Protein AF-A0A1Q9BVG7-F1 (afdb_monomer_lite)

Foldseek 3Di:
DPPLPPAALVRQLVCLVPDVVLVPPPDPPPPDDPCVVVPVSVVSSVVSNVVSCCSHVPPVAPQQKWFQFPPPGTDGPVPDDPPTHTDDIDD

Structure (mmCIF, N/CA/C/O backbone):
data_AF-A0A1Q9BVG7-F1
#
_entry.id   AF-A0A1Q9BVG7-F1
#
loop_
_atom_site.group_PDB
_atom_site.id
_atom_site.type_symbol
_atom_site.label_atom_id
_atom_site.label_alt_id
_atom_site.label_comp_id
_atom_site.label_asym_id
_atom_site.label_entity_id
_atom_site.label_seq_id
_atom_site.pdbx_PDB_ins_code
_atom_site.Cartn_x
_atom_site.Cartn_y
_atom_site.Cartn_z
_atom_site.occupancy
_atom_site.B_iso_or_equiv
_atom_site.auth_seq_id
_atom_site.auth_comp_id
_atom_site.auth_asym_id
_atom_site.auth_atom_id
_atom_site.pdbx_PDB_model_num
ATOM 1 N N . MET A 1 1 ? 9.190 -8.308 11.185 1.00 29.73 1 MET A N 1
ATOM 2 C CA . MET A 1 1 ? 10.018 -7.159 10.772 1.00 29.73 1 MET A CA 1
ATOM 3 C C . MET A 1 1 ? 9.760 -6.954 9.296 1.00 29.73 1 MET A C 1
ATOM 5 O O . MET A 1 1 ? 10.282 -7.719 8.501 1.00 29.73 1 MET A O 1
ATOM 9 N N . LEU A 1 2 ? 8.876 -6.022 8.948 1.00 40.72 2 LEU A N 1
ATOM 10 C CA . LEU A 1 2 ? 8.761 -5.543 7.574 1.00 40.72 2 LEU A CA 1
ATOM 11 C C . LEU A 1 2 ? 9.759 -4.393 7.466 1.00 40.72 2 LEU A C 1
ATOM 13 O O . LEU A 1 2 ? 9.686 -3.445 8.249 1.00 40.72 2 LEU A O 1
ATOM 17 N N . LEU A 1 3 ? 10.748 -4.538 6.587 1.00 38.69 3 LEU A N 1
ATOM 18 C CA . LEU A 1 3 ? 11.653 -3.460 6.204 1.00 38.69 3 LEU A CA 1
ATOM 19 C C . LEU A 1 3 ? 10.834 -2.476 5.364 1.00 38.69 3 LEU A C 1
ATOM 21 O O . LEU A 1 3 ? 10.908 -2.500 4.145 1.00 38.69 3 LEU A O 1
ATOM 25 N N . GLY A 1 4 ? 9.997 -1.670 6.019 1.00 42.72 4 GLY A N 1
ATOM 26 C CA . GLY A 1 4 ? 9.350 -0.536 5.374 1.00 42.72 4 GLY A CA 1
ATOM 27 C C . GLY A 1 4 ? 10.445 0.447 5.000 1.00 42.72 4 GLY A C 1
ATOM 28 O O . GLY A 1 4 ? 10.987 1.132 5.871 1.00 42.72 4 GLY A O 1
ATOM 29 N N . SER A 1 5 ? 10.832 0.456 3.729 1.00 51.84 5 SER A N 1
ATOM 30 C CA . SER A 1 5 ? 11.691 1.493 3.180 1.00 51.84 5 SER A CA 1
ATOM 31 C C . SER A 1 5 ? 11.046 2.839 3.494 1.00 51.84 5 SER A C 1
ATOM 33 O O . SER A 1 5 ? 9.920 3.101 3.088 1.00 51.84 5 SER A O 1
ATOM 35 N N . THR A 1 6 ? 11.752 3.714 4.209 1.00 55.88 6 THR A N 1
ATOM 36 C CA . THR A 1 6 ? 11.341 5.110 4.466 1.00 55.88 6 THR A CA 1
ATOM 37 C C . THR A 1 6 ? 11.393 5.983 3.203 1.00 55.88 6 THR A C 1
ATOM 39 O O . THR A 1 6 ? 11.514 7.203 3.282 1.00 55.88 6 THR A O 1
ATOM 42 N N . GLU A 1 7 ? 11.410 5.351 2.038 1.00 65.69 7 GLU A N 1
ATOM 43 C CA . GLU A 1 7 ? 11.480 5.959 0.721 1.00 65.69 7 GLU A CA 1
ATOM 44 C C . GLU A 1 7 ? 10.062 6.382 0.303 1.00 65.69 7 GLU A C 1
ATOM 46 O O . GLU A 1 7 ? 9.093 5.773 0.740 1.00 65.69 7 GLU A O 1
ATOM 51 N N . SER A 1 8 ? 9.908 7.456 -0.473 1.00 75.94 8 SER A N 1
ATOM 52 C CA . SER A 1 8 ? 8.610 7.835 -1.052 1.00 75.94 8 SER A CA 1
ATOM 53 C C . SER A 1 8 ? 8.362 7.081 -2.360 1.00 75.94 8 SER A C 1
ATOM 55 O O . SER A 1 8 ? 9.307 6.606 -2.986 1.00 75.94 8 SER A O 1
ATOM 57 N N . TYR A 1 9 ? 7.110 7.039 -2.824 1.00 75.75 9 TYR A N 1
ATOM 58 C CA . TYR A 1 9 ? 6.760 6.465 -4.129 1.00 75.75 9 TYR A CA 1
ATOM 59 C C . TYR A 1 9 ? 7.631 7.011 -5.275 1.00 75.75 9 TYR A C 1
ATOM 61 O O . TYR A 1 9 ? 8.219 6.246 -6.039 1.00 75.75 9 TYR A O 1
ATOM 69 N N . ASP A 1 10 ? 7.797 8.336 -5.343 1.00 78.56 10 ASP A N 1
ATOM 70 C CA . ASP A 1 10 ? 8.625 8.981 -6.369 1.00 78.56 10 ASP A CA 1
ATOM 71 C C . ASP A 1 10 ? 10.103 8.587 -6.268 1.00 78.56 10 ASP A C 1
ATOM 73 O O . ASP A 1 10 ? 10.777 8.429 -7.287 1.00 78.56 10 ASP A O 1
ATOM 77 N N . ALA A 1 11 ? 10.612 8.412 -5.046 1.00 79.56 11 ALA A N 1
ATOM 78 C CA . ALA A 1 11 ? 11.978 7.959 -4.834 1.00 79.56 11 ALA A CA 1
ATOM 79 C C . ALA A 1 11 ? 12.139 6.487 -5.256 1.00 79.56 11 ALA A C 1
ATOM 81 O O . ALA A 1 11 ? 13.078 6.185 -5.987 1.00 79.56 11 ALA A O 1
ATOM 82 N N . CYS A 1 12 ? 11.160 5.624 -4.963 1.00 80.56 12 CYS A N 1
ATOM 83 C CA . CYS A 1 12 ? 11.140 4.234 -5.428 1.00 80.56 12 CYS A CA 1
ATOM 84 C C . CYS A 1 12 ? 11.169 4.144 -6.962 1.00 80.56 12 CYS A C 1
ATOM 86 O O . CYS A 1 12 ? 11.995 3.431 -7.536 1.00 80.56 12 CYS A O 1
ATOM 88 N N . LEU A 1 13 ? 10.339 4.935 -7.654 1.00 82.88 13 LEU A N 1
ATOM 89 C CA . LEU A 1 13 ? 10.358 4.998 -9.119 1.00 82.88 13 LEU A CA 1
ATOM 90 C C . LEU A 1 13 ? 11.701 5.491 -9.667 1.00 82.88 13 LEU A C 1
ATOM 92 O O . LEU A 1 13 ? 12.159 5.023 -10.715 1.00 82.88 13 LEU A O 1
ATOM 96 N N . GLN A 1 14 ? 12.340 6.439 -8.984 1.00 83.25 14 GLN A N 1
ATOM 97 C CA . GLN A 1 14 ? 13.652 6.934 -9.380 1.00 83.25 14 GLN A CA 1
ATOM 98 C C . GLN A 1 14 ? 14.734 5.862 -9.182 1.00 83.25 14 GLN A C 1
ATOM 100 O O . GLN A 1 14 ? 15.527 5.624 -10.092 1.00 83.25 14 GLN A O 1
ATOM 105 N N . SER A 1 15 ? 14.693 5.130 -8.069 1.00 83.38 15 SER A N 1
ATOM 106 C CA . SER A 1 15 ? 15.547 3.971 -7.799 1.00 83.38 15 SER A CA 1
ATOM 107 C C . SER A 1 15 ? 15.387 2.879 -8.869 1.00 83.38 15 SER A C 1
ATOM 109 O O . SER A 1 15 ? 16.385 2.335 -9.348 1.00 83.38 15 SER A O 1
ATOM 111 N N . CYS A 1 16 ? 14.164 2.628 -9.356 1.00 81.62 16 CYS A N 1
ATOM 112 C CA . CYS A 1 16 ? 13.920 1.735 -10.495 1.00 81.62 16 CYS A CA 1
ATOM 113 C C . CYS A 1 16 ? 14.594 2.213 -11.793 1.00 81.62 16 CYS A C 1
ATOM 115 O O . CYS A 1 16 ? 15.142 1.409 -12.547 1.00 81.62 16 CYS A O 1
ATOM 117 N N . ARG A 1 17 ? 14.576 3.521 -12.074 1.00 80.81 17 ARG A N 1
ATOM 118 C CA . ARG A 1 17 ? 15.199 4.096 -13.282 1.00 80.81 17 ARG A CA 1
ATOM 119 C C . ARG A 1 17 ? 16.718 4.106 -13.211 1.00 80.81 17 ARG A C 1
ATOM 121 O O . ARG A 1 17 ? 17.385 3.969 -14.239 1.00 80.81 17 ARG A O 1
ATOM 128 N N . ASP A 1 18 ? 17.265 4.289 -12.019 1.00 82.69 18 ASP A N 1
ATOM 129 C CA . ASP A 1 18 ? 18.701 4.437 -11.818 1.00 82.69 18 ASP A CA 1
ATOM 130 C C . ASP A 1 18 ? 19.403 3.097 -11.589 1.00 82.69 18 ASP A C 1
ATOM 132 O O . ASP A 1 18 ? 20.611 3.013 -11.820 1.00 82.69 18 ASP A O 1
ATOM 136 N N . SER A 1 19 ? 18.656 2.037 -11.259 1.00 77.50 19 SER A N 1
ATOM 137 C CA . SER A 1 19 ? 19.203 0.700 -11.035 1.00 77.50 19 SER A CA 1
ATOM 138 C C . SER A 1 19 ? 19.900 0.138 -12.286 1.00 77.50 19 SER A C 1
ATOM 140 O O . SER A 1 19 ? 19.248 -0.140 -13.300 1.00 77.50 19 SER A O 1
ATOM 142 N N . PRO A 1 20 ? 21.231 -0.066 -12.244 1.00 72.69 20 PRO A N 1
ATOM 143 C CA . PRO A 1 20 ? 21.978 -0.624 -13.368 1.00 72.69 20 PRO A CA 1
ATOM 144 C C . PRO A 1 20 ? 21.635 -2.099 -13.609 1.00 72.69 20 PRO A C 1
ATOM 146 O O . PRO A 1 20 ? 21.700 -2.567 -14.744 1.00 72.69 20 PRO A O 1
ATOM 149 N N . GLU A 1 21 ? 21.195 -2.820 -12.576 1.00 68.50 21 GLU A N 1
ATOM 150 C CA . GLU A 1 21 ? 20.817 -4.232 -12.685 1.00 68.50 21 GLU A CA 1
ATOM 151 C C . GLU A 1 21 ? 19.542 -4.449 -13.506 1.00 68.50 21 GLU A C 1
ATOM 153 O O . GLU A 1 21 ? 19.357 -5.524 -14.067 1.00 68.50 21 GLU A O 1
ATOM 158 N N . LEU A 1 22 ? 18.682 -3.432 -13.626 1.00 67.50 22 LEU A N 1
ATOM 159 C CA . LEU A 1 22 ? 17.476 -3.485 -14.461 1.00 67.50 22 LEU A CA 1
ATOM 160 C C . LEU A 1 22 ? 17.752 -3.106 -15.924 1.00 67.50 22 LEU A C 1
ATOM 162 O O . LEU A 1 22 ? 16.949 -3.430 -16.799 1.00 67.50 22 LEU A O 1
ATOM 166 N N . LYS A 1 23 ? 18.886 -2.443 -16.191 1.00 64.31 23 LYS A N 1
ATOM 167 C CA . LYS A 1 23 ? 19.295 -1.980 -17.527 1.00 64.31 23 LYS A CA 1
ATOM 168 C C . LYS A 1 23 ? 20.004 -3.057 -18.340 1.00 64.31 23 LYS A C 1
ATOM 170 O O . LYS A 1 23 ? 19.894 -3.054 -19.559 1.00 64.31 23 LYS A O 1
ATOM 175 N N . ASP A 1 24 ? 20.703 -3.978 -17.677 1.00 58.88 24 ASP A N 1
ATOM 176 C CA . ASP A 1 24 ? 21.639 -4.893 -18.348 1.00 58.88 24 ASP A CA 1
ATOM 177 C C . ASP A 1 24 ? 21.280 -6.384 -18.212 1.00 58.88 24 ASP A C 1
ATOM 179 O O . ASP A 1 24 ? 22.104 -7.280 -18.408 1.00 58.88 24 ASP A O 1
ATOM 183 N N . GLN A 1 25 ? 20.018 -6.693 -17.909 1.00 53.81 25 GLN A N 1
ATOM 184 C CA . GLN A 1 25 ? 19.542 -8.077 -17.877 1.00 53.81 25 GLN A CA 1
ATOM 185 C C . GLN A 1 25 ? 19.046 -8.540 -19.251 1.00 53.81 25 GLN A C 1
ATOM 187 O O . GLN A 1 25 ? 17.884 -8.874 -19.457 1.00 53.81 25 GLN A O 1
ATOM 192 N N . ASN A 1 26 ? 19.997 -8.654 -20.182 1.00 51.03 26 ASN A N 1
ATOM 193 C CA . ASN A 1 26 ? 19.929 -9.651 -21.259 1.00 51.03 26 ASN A CA 1
ATOM 194 C C . ASN A 1 26 ? 20.256 -11.070 -20.746 1.00 51.03 26 ASN A C 1
ATOM 196 O O . ASN A 1 26 ? 20.287 -12.029 -21.517 1.00 51.03 26 ASN A O 1
ATOM 200 N N . GLN A 1 27 ? 20.526 -11.221 -19.446 1.00 48.22 27 GLN A N 1
ATOM 201 C CA . GLN A 1 27 ? 20.691 -12.517 -18.812 1.00 48.22 27 GLN A CA 1
ATOM 202 C C . GLN A 1 27 ? 19.354 -13.010 -18.281 1.00 48.22 27 GLN A C 1
ATOM 204 O O . GLN A 1 27 ? 18.713 -12.364 -17.459 1.00 48.22 27 GLN A O 1
ATOM 209 N N . ALA A 1 28 ? 18.973 -14.191 -18.755 1.00 47.94 28 ALA A N 1
ATOM 210 C CA . ALA A 1 28 ? 17.902 -15.013 -18.224 1.00 47.94 28 ALA A CA 1
ATOM 211 C C . ALA A 1 28 ?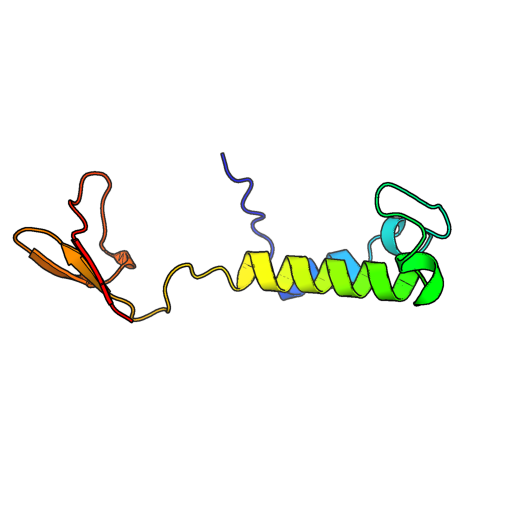 18.158 -15.352 -16.739 1.00 47.94 28 ALA A C 1
ATOM 213 O O . ALA A 1 28 ? 18.622 -16.440 -16.408 1.00 47.94 28 ALA A O 1
ATOM 214 N N . GLY A 1 29 ? 17.891 -14.412 -15.836 1.00 46.84 29 GLY A N 1
ATOM 215 C CA . GLY A 1 29 ? 17.853 -14.633 -14.396 1.00 46.84 29 GLY A CA 1
ATOM 216 C C . GLY A 1 29 ? 16.436 -14.994 -13.962 1.00 46.84 29 GLY A C 1
ATOM 217 O O . GLY A 1 29 ? 15.507 -14.298 -14.347 1.00 46.84 29 GLY A O 1
ATOM 218 N N . ALA A 1 30 ? 16.305 -16.083 -13.191 1.00 48.62 30 ALA A N 1
ATOM 219 C CA . ALA A 1 30 ? 15.171 -16.606 -12.395 1.00 48.62 30 ALA A CA 1
ATOM 220 C C . ALA A 1 30 ? 13.731 -16.656 -12.975 1.00 48.62 30 ALA A C 1
ATOM 222 O O . ALA A 1 30 ? 12.980 -17.552 -12.600 1.00 48.62 30 ALA A O 1
ATOM 223 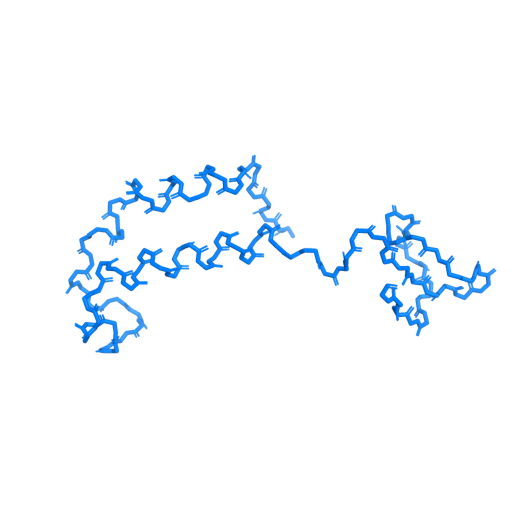N N . TRP A 1 31 ? 13.340 -15.769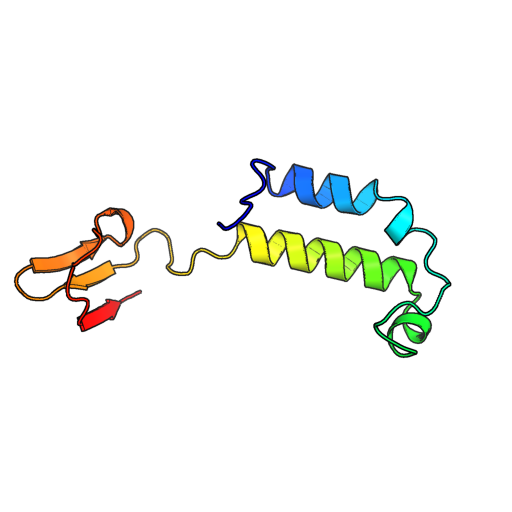 -13.888 1.00 49.09 31 TRP A N 1
ATOM 224 C CA . TRP A 1 31 ? 11.956 -15.523 -14.314 1.00 49.09 31 TRP A CA 1
ATOM 225 C C . TRP A 1 31 ? 11.670 -15.869 -15.782 1.00 49.09 31 TRP A C 1
ATOM 227 O O . TRP A 1 31 ? 10.540 -15.745 -16.241 1.00 49.09 31 TRP A O 1
ATOM 237 N N . GLY A 1 32 ? 12.660 -16.432 -16.482 1.00 46.25 32 GLY A N 1
ATOM 238 C CA . GLY A 1 32 ? 12.457 -17.225 -17.693 1.00 46.25 32 GLY A CA 1
ATOM 239 C C . GLY A 1 32 ? 12.080 -16.451 -18.964 1.00 46.25 32 GLY A C 1
ATOM 240 O O . GLY A 1 32 ? 11.607 -15.324 -18.953 1.00 46.25 32 GLY A O 1
ATOM 241 N N . VAL A 1 33 ? 12.307 -17.132 -20.087 1.00 50.41 33 VAL A N 1
ATOM 242 C CA . VAL A 1 33 ? 12.037 -16.835 -21.513 1.00 50.41 33 VAL A CA 1
ATOM 243 C C . VAL A 1 33 ? 10.852 -15.924 -21.901 1.00 50.41 33 VAL A C 1
ATOM 245 O O . VAL A 1 33 ? 10.836 -15.448 -23.034 1.00 50.41 33 VAL A O 1
ATOM 248 N N . ALA A 1 34 ? 9.887 -15.652 -21.021 1.00 50.88 34 ALA A N 1
ATOM 249 C CA . ALA A 1 34 ? 8.764 -14.751 -21.287 1.00 50.88 34 ALA A CA 1
ATOM 250 C C . ALA A 1 34 ? 9.191 -13.270 -21.374 1.00 50.88 34 ALA A C 1
ATOM 252 O O . ALA A 1 34 ? 8.714 -12.550 -22.250 1.00 50.88 34 ALA A O 1
ATOM 253 N N . ASP A 1 35 ? 10.139 -12.830 -20.539 1.00 49.03 35 ASP A N 1
ATOM 254 C CA . ASP A 1 35 ? 10.596 -11.428 -20.511 1.00 49.03 35 ASP A CA 1
ATOM 255 C C . ASP A 1 35 ? 11.496 -11.056 -21.696 1.00 49.03 35 ASP A C 1
ATOM 257 O O . ASP A 1 35 ? 11.527 -9.907 -22.140 1.00 49.03 35 ASP A O 1
ATOM 261 N N . ALA A 1 36 ? 12.169 -12.042 -22.293 1.00 50.28 36 ALA A N 1
ATOM 262 C CA . ALA A 1 36 ? 12.983 -11.838 -23.488 1.00 50.28 36 ALA A CA 1
ATOM 263 C C . ALA A 1 36 ? 12.139 -11.456 -24.723 1.00 50.28 36 ALA A C 1
ATOM 265 O O . ALA A 1 36 ? 12.622 -10.737 -25.597 1.00 50.28 36 ALA A O 1
ATOM 266 N N . ALA A 1 37 ? 10.873 -11.888 -24.790 1.00 53.00 37 ALA A N 1
ATOM 267 C CA . ALA A 1 37 ? 9.982 -11.614 -25.920 1.00 53.00 37 ALA A CA 1
ATOM 268 C C . ALA A 1 37 ? 9.409 -10.182 -25.924 1.00 53.00 37 ALA A C 1
ATOM 270 O O . ALA A 1 37 ? 8.979 -9.700 -26.970 1.00 53.00 37 ALA A O 1
ATOM 271 N N . LEU A 1 38 ? 9.421 -9.493 -24.777 1.00 54.56 38 LEU A N 1
ATOM 272 C CA . LEU A 1 38 ? 8.862 -8.144 -24.603 1.00 54.56 38 LEU A CA 1
ATOM 273 C C . LEU A 1 38 ? 9.932 -7.034 -24.583 1.00 54.56 38 LEU A C 1
ATOM 275 O O . LEU A 1 38 ? 9.598 -5.854 -24.473 1.00 54.56 38 LEU A O 1
ATOM 279 N N . GLY A 1 39 ? 11.212 -7.398 -24.731 1.00 55.78 39 GLY A N 1
ATOM 280 C CA . GLY A 1 39 ? 12.349 -6.500 -24.532 1.00 55.78 39 GLY A CA 1
ATOM 281 C C . GLY A 1 39 ? 12.653 -6.364 -23.041 1.00 55.78 39 GLY A C 1
ATOM 282 O O . GLY A 1 39 ? 12.126 -5.468 -22.384 1.00 55.78 39 GLY A O 1
ATOM 283 N N . GLY A 1 40 ? 13.487 -7.272 -22.521 1.00 63.16 40 GLY A N 1
ATOM 284 C CA . GLY A 1 40 ? 13.688 -7.525 -21.085 1.00 63.16 40 GLY A CA 1
ATOM 285 C C . GLY A 1 40 ? 13.922 -6.285 -20.219 1.00 63.16 40 GLY A C 1
ATOM 286 O O . GLY A 1 40 ? 13.377 -6.202 -19.125 1.00 63.16 40 GLY A O 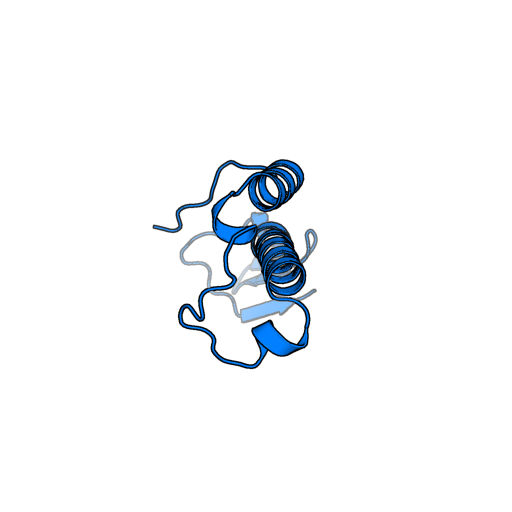1
ATOM 287 N N . GLU A 1 41 ? 14.619 -5.269 -20.728 1.00 66.50 41 GLU A N 1
ATOM 288 C CA . GLU A 1 41 ? 14.810 -3.992 -20.025 1.00 66.50 41 GLU A CA 1
ATOM 289 C C . GLU A 1 41 ? 13.480 -3.284 -19.700 1.00 66.50 41 GLU A C 1
ATOM 291 O O . GLU A 1 41 ? 13.254 -2.860 -18.567 1.00 66.50 41 GLU A O 1
ATOM 296 N N . ARG A 1 42 ? 12.560 -3.181 -20.670 1.00 68.50 42 ARG A N 1
ATOM 297 C CA . ARG A 1 42 ? 11.262 -2.517 -20.460 1.00 68.50 42 ARG A CA 1
ATOM 298 C C . ARG A 1 42 ? 10.358 -3.319 -19.536 1.00 68.50 42 ARG A C 1
ATOM 300 O O . ARG A 1 42 ? 9.656 -2.726 -18.724 1.00 68.50 42 ARG A O 1
ATOM 307 N N . ALA A 1 43 ? 10.385 -4.645 -19.652 1.00 69.88 43 ALA A N 1
ATOM 308 C CA . ALA A 1 43 ? 9.614 -5.529 -18.784 1.00 69.88 43 ALA A CA 1
ATOM 309 C C . ALA A 1 43 ? 10.096 -5.444 -17.325 1.00 69.88 43 ALA A C 1
ATOM 311 O O . ALA A 1 43 ? 9.284 -5.323 -16.409 1.00 69.88 43 ALA A O 1
ATOM 312 N N . ASN A 1 44 ? 11.412 -5.408 -17.110 1.00 72.25 44 ASN A N 1
ATOM 313 C CA . ASN A 1 44 ? 12.010 -5.276 -15.783 1.00 72.25 44 ASN A CA 1
ATOM 314 C C . ASN A 1 44 ? 11.726 -3.907 -15.150 1.00 72.25 44 ASN A C 1
ATOM 316 O O . ASN A 1 44 ? 11.401 -3.834 -13.966 1.00 72.25 44 ASN A O 1
ATOM 320 N N . GLN A 1 45 ? 11.778 -2.828 -15.936 1.00 74.56 45 GLN A N 1
ATOM 321 C CA . GLN A 1 45 ? 11.386 -1.498 -15.459 1.00 74.56 45 GLN A CA 1
ATOM 322 C C . GLN A 1 45 ? 9.895 -1.426 -15.109 1.00 74.56 45 GLN A C 1
ATOM 324 O O . GLN A 1 45 ? 9.547 -0.873 -14.068 1.00 74.56 45 GLN A O 1
ATOM 329 N N . ALA A 1 46 ? 9.022 -2.010 -15.936 1.00 77.25 46 ALA A N 1
ATOM 330 C CA . ALA A 1 46 ? 7.584 -2.040 -15.676 1.00 77.25 46 ALA A CA 1
ATOM 331 C C . ALA A 1 46 ? 7.249 -2.793 -14.378 1.00 77.25 46 ALA A C 1
ATOM 333 O O . ALA A 1 46 ? 6.469 -2.30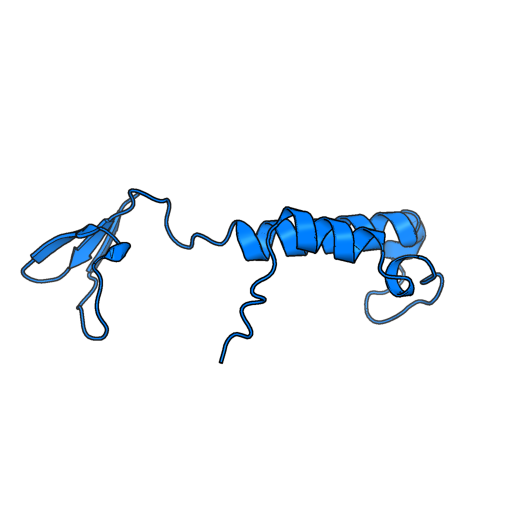1 -13.572 1.00 77.25 46 ALA A O 1
ATOM 334 N N . ARG A 1 47 ? 7.899 -3.934 -14.126 1.00 77.38 47 ARG A N 1
ATOM 335 C CA . ARG A 1 47 ? 7.720 -4.695 -12.878 1.00 77.38 47 ARG A CA 1
ATOM 336 C C . ARG A 1 47 ? 8.252 -3.971 -11.647 1.00 77.38 47 ARG A C 1
ATOM 338 O O . ARG A 1 47 ? 7.663 -4.068 -10.578 1.00 77.38 47 ARG A O 1
ATOM 345 N N . CYS A 1 48 ? 9.358 -3.244 -11.783 1.00 80.06 48 CYS A N 1
ATOM 346 C CA . CYS A 1 48 ? 9.865 -2.420 -10.688 1.00 80.06 48 CYS A CA 1
ATOM 347 C C . CYS A 1 48 ? 8.879 -1.291 -10.344 1.00 80.06 48 CYS A C 1
ATOM 349 O O . CYS A 1 48 ? 8.632 -1.027 -9.172 1.00 80.06 48 CYS A O 1
ATOM 351 N N . ALA A 1 49 ? 8.252 -0.680 -11.354 1.00 80.62 49 ALA A N 1
ATOM 352 C CA . ALA A 1 49 ? 7.191 0.299 -11.134 1.00 80.62 49 ALA A CA 1
ATOM 353 C C . ALA A 1 49 ? 5.953 -0.323 -10.463 1.00 80.62 49 ALA A C 1
ATOM 355 O O . ALA A 1 49 ? 5.453 0.251 -9.504 1.00 80.62 49 ALA A O 1
ATOM 356 N N . GLU A 1 50 ? 5.523 -1.518 -10.883 1.00 78.75 50 GLU A N 1
ATOM 357 C CA . GLU A 1 50 ? 4.413 -2.262 -10.255 1.00 78.75 50 GLU A CA 1
ATOM 358 C C . GLU A 1 50 ? 4.705 -2.614 -8.784 1.00 78.75 50 GLU A C 1
ATOM 360 O O . GLU A 1 50 ? 3.816 -2.568 -7.933 1.00 78.75 50 GLU A O 1
ATOM 365 N N . PHE A 1 51 ? 5.965 -2.914 -8.452 1.00 81.81 51 PHE A N 1
ATOM 366 C CA . PHE A 1 51 ? 6.403 -3.082 -7.067 1.00 81.81 51 PHE A CA 1
ATOM 367 C C . PHE A 1 51 ? 6.269 -1.781 -6.266 1.00 81.81 51 PHE A C 1
ATOM 369 O O . PHE A 1 51 ? 5.735 -1.814 -5.160 1.00 81.81 51 PHE A O 1
ATOM 376 N N . CYS A 1 52 ? 6.697 -0.641 -6.818 1.00 76.88 52 CYS A N 1
ATOM 377 C CA . CYS A 1 52 ? 6.504 0.655 -6.166 1.00 76.88 52 CYS A CA 1
ATOM 378 C C . CYS A 1 52 ? 5.010 0.972 -5.995 1.00 76.88 52 CYS A C 1
ATOM 380 O O . CYS A 1 52 ? 4.590 1.386 -4.923 1.00 76.88 52 CYS A O 1
ATOM 382 N N . GLU A 1 53 ? 4.180 0.742 -7.010 1.00 75.00 53 GLU A N 1
ATOM 383 C CA . GLU A 1 53 ? 2.729 0.916 -6.880 1.00 75.00 53 GLU A CA 1
ATOM 384 C C . GLU A 1 53 ? 2.190 0.031 -5.755 1.00 75.00 53 GLU A C 1
ATOM 386 O O . GLU A 1 53 ? 1.552 0.529 -4.840 1.00 75.00 53 GLU A O 1
ATOM 391 N N . THR A 1 54 ? 2.558 -1.247 -5.712 1.00 70.31 54 THR A N 1
ATOM 392 C CA . THR A 1 54 ? 2.089 -2.167 -4.669 1.00 70.31 54 THR A CA 1
ATOM 393 C C . THR A 1 54 ? 2.553 -1.761 -3.264 1.00 70.31 54 THR A C 1
ATOM 395 O O . THR A 1 54 ? 1.736 -1.687 -2.352 1.00 70.31 54 THR A O 1
ATOM 398 N N . GLU A 1 55 ? 3.833 -1.458 -3.050 1.00 67.62 55 GLU A N 1
ATOM 399 C CA . GLU A 1 55 ? 4.350 -1.085 -1.720 1.00 67.62 55 GLU A CA 1
ATOM 400 C C . GLU A 1 55 ? 3.714 0.202 -1.170 1.00 67.62 55 GLU A C 1
ATOM 402 O O . GLU A 1 55 ? 3.513 0.325 0.040 1.00 67.62 55 GLU A O 1
ATOM 407 N N . PHE A 1 56 ? 3.355 1.150 -2.043 1.00 65.62 56 PHE A N 1
ATOM 408 C CA . PHE A 1 56 ? 2.797 2.444 -1.638 1.00 65.62 56 PHE A CA 1
ATOM 409 C C . PHE A 1 56 ? 1.264 2.535 -1.751 1.00 65.62 56 PHE A C 1
ATOM 411 O O . PHE A 1 56 ? 0.664 3.380 -1.085 1.00 65.62 56 PHE A O 1
ATOM 418 N N . GLU A 1 57 ? 0.614 1.661 -2.525 1.00 60.66 57 GLU A N 1
ATOM 419 C CA . GLU A 1 57 ? -0.849 1.556 -2.646 1.00 60.66 57 GLU A CA 1
ATOM 420 C C . GLU A 1 57 ? -1.469 0.498 -1.723 1.00 60.66 57 GLU A C 1
ATOM 422 O O . GLU A 1 57 ? -2.696 0.427 -1.623 1.00 60.66 57 GLU A O 1
ATOM 427 N N . LEU A 1 58 ? -0.672 -0.282 -0.978 1.00 52.66 58 LEU A N 1
ATOM 428 C CA . LEU A 1 58 ? -1.161 -1.208 0.055 1.00 52.66 58 LEU A CA 1
ATOM 429 C C . LEU A 1 58 ? -1.671 -0.476 1.313 1.00 52.66 58 LEU A C 1
ATOM 431 O O . LEU A 1 58 ? -1.345 -0.793 2.458 1.00 52.66 58 LEU A O 1
ATOM 435 N N . LEU A 1 59 ? -2.593 0.461 1.118 1.00 55.75 59 LEU A N 1
ATOM 436 C CA . LEU A 1 59 ? -3.672 0.663 2.062 1.00 55.75 59 LEU A CA 1
ATOM 437 C C . LEU A 1 59 ? -4.539 -0.602 2.009 1.00 55.75 59 LEU A C 1
ATOM 439 O O . LEU A 1 59 ? -5.490 -0.683 1.236 1.00 55.75 59 LEU A O 1
ATOM 443 N N . CYS A 1 60 ? -4.242 -1.593 2.862 1.00 64.44 60 CYS A N 1
ATOM 444 C CA . CYS A 1 60 ? -5.126 -2.753 3.075 1.00 64.44 60 CYS A CA 1
ATOM 445 C C . CYS A 1 60 ? -6.587 -2.329 3.337 1.00 64.44 60 CYS A C 1
ATOM 447 O O . CYS A 1 60 ? -7.504 -3.131 3.167 1.00 64.44 60 CYS A O 1
ATOM 449 N N . PHE A 1 61 ? -6.790 -1.070 3.748 1.00 63.56 61 PHE A N 1
ATOM 450 C CA . PHE A 1 61 ? -8.075 -0.417 3.918 1.00 63.56 61 PHE A CA 1
ATOM 451 C C . PHE A 1 61 ? -8.022 1.034 3.392 1.00 63.56 61 PHE A C 1
ATOM 453 O O . PHE A 1 61 ? -7.112 1.765 3.790 1.00 63.56 61 PHE A O 1
ATOM 460 N N . PRO A 1 62 ? -8.979 1.475 2.549 1.00 65.88 62 PRO A N 1
ATOM 461 C CA . PRO A 1 62 ? -9.139 2.877 2.151 1.00 65.88 62 PRO A CA 1
ATOM 462 C C . PRO A 1 62 ? -9.109 3.848 3.347 1.00 65.88 62 PRO A C 1
ATOM 464 O O . PRO A 1 62 ? -9.481 3.489 4.460 1.00 65.88 62 PRO A O 1
ATOM 467 N N . GLY A 1 63 ? -8.694 5.102 3.131 1.00 65.00 63 GLY A N 1
ATOM 468 C CA . GLY A 1 63 ? -8.404 6.052 4.222 1.00 65.00 63 GLY A CA 1
ATOM 469 C C . GLY A 1 63 ? -9.537 6.285 5.237 1.00 65.00 63 GLY A C 1
ATOM 470 O O . GLY A 1 63 ? -9.264 6.458 6.421 1.00 65.00 63 GLY A O 1
ATOM 471 N N . GLU A 1 64 ? -10.797 6.230 4.800 1.00 73.06 64 GLU A N 1
ATOM 472 C CA . GLU A 1 64 ? -11.981 6.399 5.664 1.00 73.06 64 GLU A CA 1
ATOM 473 C C . GLU A 1 64 ? -12.599 5.071 6.134 1.00 73.06 64 GLU A C 1
ATOM 475 O O . GLU A 1 64 ? -13.661 5.062 6.766 1.00 73.06 64 GLU A O 1
ATOM 480 N N . SER A 1 65 ? -11.953 3.943 5.837 1.00 78.00 65 SER A N 1
ATOM 481 C CA . SER A 1 65 ? -12.511 2.631 6.127 1.00 78.00 65 SER A CA 1
ATOM 482 C C . SER A 1 65 ? -12.630 2.359 7.615 1.00 78.00 65 SER A C 1
ATOM 484 O O . SER A 1 65 ? -11.843 2.812 8.459 1.00 78.00 65 SER A O 1
ATOM 486 N N . LYS A 1 66 ? -13.666 1.585 7.936 1.00 86.31 66 LYS A N 1
ATOM 487 C CA . LYS A 1 66 ? -14.0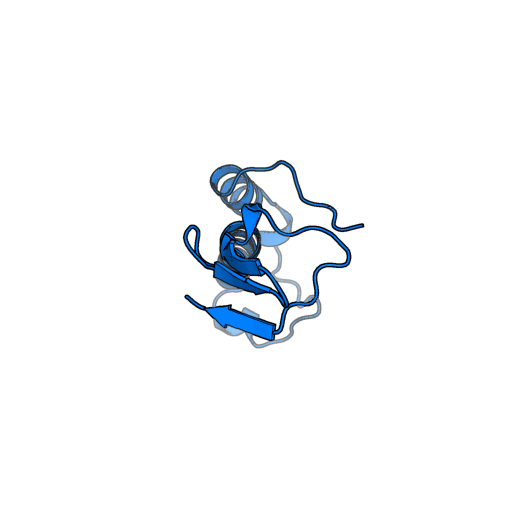58 1.278 9.306 1.00 86.31 66 LYS A CA 1
ATOM 488 C C . LYS A 1 66 ? -14.059 -0.219 9.544 1.00 86.31 66 LYS A C 1
ATOM 490 O O . LYS A 1 66 ? -14.311 -1.020 8.651 1.00 86.31 66 LYS A O 1
ATOM 495 N N . VAL A 1 67 ? -13.828 -0.603 10.789 1.00 86.50 67 VAL A N 1
ATOM 496 C CA . VAL A 1 67 ? -13.955 -1.986 11.245 1.00 86.50 67 VAL A CA 1
ATOM 497 C C . VAL A 1 67 ? -15.002 -2.033 12.341 1.00 86.50 67 VAL A C 1
ATOM 499 O O . VAL A 1 67 ? -15.008 -1.210 13.256 1.00 86.50 67 VAL A O 1
ATOM 502 N N . LEU A 1 68 ? -15.920 -2.988 12.237 1.00 89.50 68 LEU A N 1
ATOM 503 C CA . LEU A 1 68 ? -16.884 -3.281 13.282 1.00 89.50 68 LEU A CA 1
ATOM 504 C C . LEU A 1 68 ? -16.167 -4.053 14.394 1.00 89.50 68 LEU A C 1
ATOM 506 O O . LEU A 1 68 ? -15.730 -5.179 14.172 1.00 89.50 68 LEU A O 1
ATOM 510 N N . VAL A 1 69 ? -16.050 -3.455 15.577 1.00 90.88 69 VAL A N 1
ATOM 511 C CA . VAL A 1 69 ? -15.412 -4.062 16.754 1.00 90.88 69 VAL A CA 1
ATOM 512 C C . VAL A 1 69 ? -16.472 -4.425 17.789 1.00 90.88 69 VAL A C 1
ATOM 514 O O . VAL A 1 69 ? -17.374 -3.628 18.079 1.00 90.88 69 VAL A O 1
ATOM 517 N N . SER A 1 70 ? -16.357 -5.625 18.361 1.00 87.56 70 SER A N 1
ATOM 518 C CA . SER A 1 70 ? -17.258 -6.120 19.408 1.00 87.56 70 SER A CA 1
ATOM 519 C C . SER A 1 70 ? -17.358 -5.126 20.574 1.00 87.56 70 SER A C 1
ATOM 521 O O . SER A 1 70 ? -16.352 -4.642 21.091 1.00 87.56 70 SER A O 1
ATOM 523 N N . GLY A 1 71 ? -18.581 -4.739 20.949 1.00 88.38 71 GLY A N 1
ATOM 524 C CA . GLY A 1 71 ? -18.840 -3.789 22.041 1.00 88.38 71 GLY A CA 1
ATOM 525 C C . GLY A 1 71 ? -18.538 -2.309 21.753 1.00 88.38 71 GLY A C 1
ATOM 526 O O . GLY A 1 71 ? -18.908 -1.465 22.565 1.00 88.38 71 GLY A O 1
ATOM 527 N N . ARG A 1 72 ? -17.922 -1.966 20.610 1.00 90.12 72 ARG A N 1
ATOM 528 C CA . ARG A 1 72 ? -17.634 -0.566 20.220 1.00 90.12 72 ARG A CA 1
ATOM 529 C C . ARG A 1 72 ? -18.352 -0.106 18.954 1.00 90.12 72 ARG A C 1
ATOM 531 O O . ARG A 1 72 ? -18.480 1.094 18.733 1.00 90.12 72 ARG A O 1
ATOM 538 N N . GLY A 1 73 ? -18.821 -1.038 18.126 1.00 88.31 73 GLY A N 1
ATOM 539 C CA . GLY A 1 73 ? -19.415 -0.713 16.832 1.00 88.31 73 GLY A CA 1
ATOM 540 C C . GLY A 1 73 ? -18.354 -0.362 15.785 1.00 88.31 73 GLY A C 1
ATOM 541 O O . GLY A 1 73 ? -17.230 -0.854 15.847 1.00 88.31 73 GLY A O 1
ATOM 542 N N . ALA A 1 74 ? -18.724 0.437 14.782 1.00 90.50 74 ALA A N 1
ATOM 543 C CA . ALA A 1 74 ? -17.838 0.775 13.668 1.00 90.50 74 ALA A CA 1
ATOM 544 C C . ALA A 1 74 ? -16.835 1.864 14.070 1.00 90.50 74 ALA A C 1
ATOM 546 O O . ALA A 1 74 ? -17.232 2.976 14.421 1.00 90.50 74 ALA A O 1
ATOM 547 N N . VAL A 1 75 ? -15.543 1.559 13.971 1.00 89.50 75 VAL A N 1
ATOM 548 C CA . VAL A 1 75 ? -14.447 2.476 14.310 1.00 89.50 75 VAL A CA 1
ATOM 549 C C . VAL A 1 75 ? -13.506 2.678 13.120 1.00 89.50 75 VAL A C 1
ATOM 551 O O . VAL A 1 75 ? -13.365 1.753 12.321 1.00 89.50 75 VAL A O 1
ATOM 554 N N . PRO A 1 76 ? -12.842 3.840 12.981 1.00 88.31 76 PRO A N 1
ATOM 555 C CA . PRO A 1 76 ? -11.811 4.028 11.963 1.00 88.31 76 PRO A CA 1
ATOM 556 C C . PRO A 1 76 ? -10.661 3.033 12.140 1.00 88.31 76 PRO A C 1
ATOM 558 O O . PRO A 1 76 ? -10.221 2.797 13.270 1.00 88.31 76 PRO A O 1
ATOM 561 N N . VAL A 1 77 ? -10.128 2.505 11.035 1.00 82.56 77 VAL A N 1
ATOM 562 C CA . VAL A 1 77 ? -8.978 1.575 11.053 1.00 82.56 77 VAL A CA 1
ATOM 563 C C . VAL A 1 77 ? -7.779 2.165 11.806 1.00 82.56 77 VAL A C 1
ATOM 565 O O . VAL A 1 77 ? -7.113 1.452 12.552 1.00 82.56 77 VAL A O 1
ATOM 568 N N . SER A 1 78 ? -7.557 3.479 11.700 1.00 79.88 78 SER A N 1
ATOM 569 C CA . SER A 1 78 ? -6.478 4.207 12.390 1.00 79.88 78 SER A CA 1
ATOM 570 C C . SER A 1 78 ? -6.550 4.163 13.922 1.00 79.88 78 SER A C 1
ATOM 572 O O . SER A 1 78 ? -5.579 4.510 14.590 1.00 79.88 78 SER A O 1
ATOM 574 N N . THR A 1 79 ? -7.683 3.740 14.488 1.00 85.00 79 THR A N 1
ATOM 575 C CA . THR A 1 79 ? -7.920 3.683 15.939 1.00 85.00 79 THR A CA 1
ATOM 576 C C . THR A 1 79 ? -7.905 2.264 16.507 1.00 85.00 79 THR A C 1
ATOM 578 O O . THR A 1 79 ? -8.144 2.084 17.701 1.00 85.00 79 THR A O 1
ATOM 581 N N . LEU A 1 80 ? -7.642 1.252 15.673 1.00 83.56 80 LEU A N 1
ATOM 582 C CA . LEU A 1 80 ? -7.576 -0.142 16.106 1.00 83.56 80 LEU A CA 1
ATOM 583 C C . LEU A 1 80 ? -6.328 -0.407 16.948 1.00 83.56 80 LEU A C 1
ATOM 585 O O . LEU A 1 80 ? -5.231 0.056 16.634 1.00 83.56 80 LEU A O 1
ATOM 589 N N . ALA A 1 81 ? -6.499 -1.209 17.995 1.00 82.75 81 ALA A N 1
ATOM 590 C CA . ALA A 1 81 ? -5.416 -1.653 18.858 1.00 82.75 81 ALA A CA 1
ATOM 591 C C . ALA A 1 81 ? -5.255 -3.178 18.810 1.00 82.75 81 ALA A C 1
ATOM 593 O O . ALA A 1 81 ? -6.191 -3.925 18.520 1.00 82.75 81 ALA A O 1
ATOM 594 N N . VAL A 1 82 ? -4.050 -3.657 19.135 1.00 83.25 82 VAL A N 1
ATOM 595 C CA . VAL A 1 82 ? -3.795 -5.095 19.291 1.00 83.25 82 VAL A CA 1
ATOM 596 C C . VAL A 1 82 ? -4.691 -5.640 20.406 1.00 83.25 82 VAL A C 1
ATOM 598 O O . VAL A 1 82 ? -4.639 -5.155 21.533 1.00 83.25 82 VAL A O 1
ATOM 601 N N . GLY A 1 83 ? -5.489 -6.660 20.082 1.00 84.38 83 GLY A N 1
ATOM 602 C CA . GLY A 1 83 ? -6.456 -7.270 21.000 1.00 84.38 83 GLY A CA 1
ATOM 603 C C . GLY A 1 83 ? -7.912 -6.861 20.761 1.00 84.38 83 GLY A C 1
ATOM 604 O O . GLY A 1 83 ? -8.795 -7.449 21.379 1.00 84.38 83 GLY A O 1
ATOM 605 N N . ASP A 1 84 ? -8.181 -5.915 19.856 1.00 84.81 84 ASP A N 1
ATOM 606 C CA . ASP A 1 84 ? -9.549 -5.615 19.428 1.00 84.81 84 ASP A CA 1
ATOM 607 C C . ASP A 1 84 ? -10.168 -6.809 18.682 1.00 84.81 84 ASP A C 1
ATOM 609 O O . ASP A 1 84 ? -9.595 -7.343 17.730 1.00 84.81 84 ASP A O 1
ATOM 613 N N . GLU A 1 85 ? -11.375 -7.209 19.089 1.00 88.44 85 GLU A N 1
ATOM 614 C CA . GLU A 1 85 ? -12.131 -8.270 18.423 1.00 88.44 85 GLU A CA 1
ATOM 615 C C . GLU A 1 85 ? -12.879 -7.699 17.209 1.00 88.44 85 GLU A C 1
ATOM 617 O O . GLU A 1 85 ? -13.991 -7.165 17.313 1.00 88.44 85 GLU A O 1
ATOM 622 N N . ALA A 1 86 ? -12.226 -7.771 16.048 1.00 84.12 86 ALA A N 1
ATOM 623 C CA . ALA A 1 86 ? -12.785 -7.349 14.772 1.00 84.12 86 ALA A CA 1
ATOM 624 C C . ALA A 1 86 ? -13.819 -8.363 14.256 1.00 84.12 86 ALA A C 1
ATOM 626 O O . ALA A 1 86 ? -13.525 -9.544 14.090 1.00 84.12 86 ALA A O 1
ATOM 627 N N . LEU A 1 87 ? -15.025 -7.877 13.964 1.00 81.12 87 LEU A N 1
ATOM 628 C CA . LEU A 1 87 ? -16.146 -8.677 13.470 1.00 81.12 87 LEU A CA 1
ATOM 629 C C . LEU A 1 87 ? -16.272 -8.614 11.941 1.00 81.12 87 LEU A C 1
ATOM 631 O O . LEU A 1 87 ? -16.585 -9.617 11.307 1.00 81.12 87 LEU A O 1
ATOM 635 N N . SER A 1 88 ? -16.057 -7.435 11.344 1.00 78.38 88 SER A N 1
ATOM 636 C CA . SER A 1 88 ? -16.103 -7.221 9.888 1.00 78.38 88 SER A CA 1
ATOM 637 C C . SER A 1 88 ? -15.413 -5.913 9.504 1.00 78.38 88 SER A C 1
ATOM 639 O O . SER A 1 88 ? -15.509 -4.931 10.238 1.00 78.38 88 SER A O 1
ATOM 641 N N . ALA A 1 89 ? -14.787 -5.868 8.328 1.00 70.31 89 ALA A N 1
ATOM 642 C CA . ALA A 1 89 ? -14.372 -4.618 7.690 1.00 70.31 89 ALA A CA 1
ATOM 643 C C . ALA A 1 89 ? -15.537 -4.014 6.887 1.00 70.31 89 ALA A C 1
ATOM 645 O O . ALA A 1 89 ? -16.378 -4.752 6.368 1.00 70.31 89 ALA A O 1
ATOM 646 N N . ILE A 1 90 ? -15.601 -2.685 6.813 1.00 69.44 90 ILE A N 1
ATOM 647 C CA . ILE A 1 90 ? -16.597 -1.918 6.060 1.00 69.44 90 ILE A CA 1
ATOM 648 C C . ILE A 1 90 ? -15.837 -0.840 5.262 1.00 69.44 90 ILE A C 1
ATOM 650 O O . ILE A 1 90 ? -15.012 -0.148 5.870 1.00 69.44 90 ILE A O 1
ATOM 654 N N . PRO A 1 91 ? -16.077 -0.714 3.940 1.00 59.72 91 PRO A N 1
ATOM 655 C CA . PRO A 1 91 ? -15.454 0.315 3.110 1.00 59.72 91 PRO A CA 1
ATOM 656 C C . PRO A 1 91 ? -15.641 1.727 3.662 1.00 59.72 91 PRO A C 1
ATOM 658 O O . PRO A 1 91 ? -16.764 2.040 4.129 1.00 59.72 91 PRO A O 1
#

Secondary structure (DSSP, 8-state):
--------HHHHHHHHHH-HHHHS--S--SS-TTGGGG-HHHHHHHHHHHHHHHHHH--SS-TT-EEEETTTEEEEGGG--TT--EEEEE-

Sequence (91 aa):
MLLGSTESYDACLQSCRDSPELKDQNQAGAWGVADAALGGERANQARCAEFCETEFELLCFPGESKVLVSGRGAVPVSTLAVGDEALSAIP

Radius of gyration: 19.51 Å; chains: 1; bounding box: 41×26×48 Å

Organism: Symbiodinium microadriaticum (NCBI:txid2951)

pLDDT: mean 70.05, std 14.75, range [29.73, 90.88]